Protein AF-E0P2M7-F1 (afdb_monomer_lite)

Radius of gyration: 11.54 Å; chains: 1; bounding box: 26×30×29 Å

Structure (mmCIF, N/CA/C/O backbone):
data_AF-E0P2M7-F1
#
_entry.id   AF-E0P2M7-F1
#
loop_
_atom_site.group_PDB
_atom_site.id
_atom_site.type_symbol
_atom_site.label_atom_id
_atom_site.label_alt_id
_atom_site.label_comp_id
_atom_site.label_asym_id
_atom_site.label_entity_id
_atom_site.label_seq_id
_atom_site.pdbx_PDB_ins_code
_atom_site.Cartn_x
_atom_site.Cartn_y
_atom_site.Cartn_z
_atom_site.occupancy
_atom_site.B_iso_or_equiv
_atom_site.auth_seq_id
_atom_site.auth_comp_id
_atom_site.auth_asym_id
_atom_site.auth_atom_id
_atom_site.pdbx_PDB_model_num
ATOM 1 N N . MET A 1 1 ? -3.295 7.136 -3.222 1.00 66.62 1 MET A N 1
ATOM 2 C CA . MET A 1 1 ? -3.251 5.678 -3.406 1.00 66.62 1 MET A CA 1
ATOM 3 C C . MET A 1 1 ? -1.828 5.284 -3.762 1.00 66.62 1 MET A C 1
ATOM 5 O O . MET A 1 1 ? -1.244 5.975 -4.599 1.00 66.62 1 MET A O 1
ATOM 9 N N . PRO A 1 2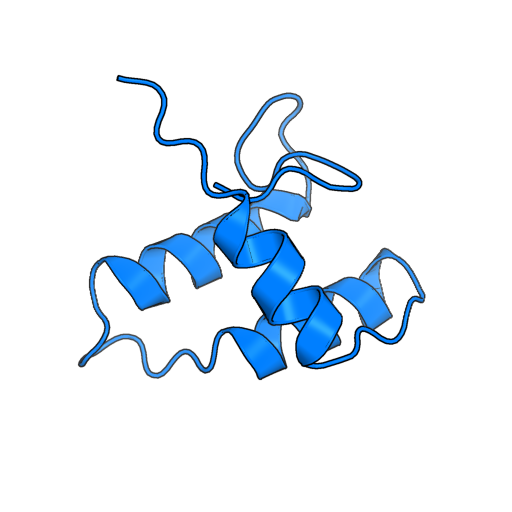 ? -1.268 4.217 -3.173 1.00 77.12 2 PRO A N 1
ATOM 10 C CA . PRO A 1 2 ? 0.105 3.813 -3.444 1.00 77.12 2 PRO A CA 1
ATOM 11 C C . PRO A 1 2 ? 0.251 3.319 -4.885 1.00 77.12 2 PRO A C 1
ATOM 13 O O . PRO A 1 2 ? -0.645 2.671 -5.432 1.00 77.12 2 PRO A O 1
ATOM 16 N N . ALA A 1 3 ? 1.379 3.659 -5.513 1.00 73.94 3 ALA A N 1
ATOM 17 C CA . ALA A 1 3 ? 1.569 3.456 -6.951 1.00 73.94 3 ALA A CA 1
ATOM 18 C C . ALA A 1 3 ? 2.890 2.780 -7.344 1.00 73.94 3 ALA A C 1
ATOM 20 O O . ALA A 1 3 ? 3.282 2.822 -8.509 1.00 73.94 3 ALA A O 1
ATOM 21 N N . LYS A 1 4 ? 3.598 2.167 -6.389 1.00 80.62 4 LYS A N 1
ATOM 22 C CA . LYS A 1 4 ? 4.901 1.533 -6.638 1.00 80.62 4 LYS A CA 1
ATOM 23 C C . LYS A 1 4 ? 4.882 0.043 -6.300 1.00 80.62 4 LYS A C 1
ATOM 25 O O . LYS A 1 4 ? 4.381 -0.304 -5.238 1.00 80.62 4 LYS A O 1
ATOM 30 N N . PRO A 1 5 ? 5.468 -0.831 -7.138 1.00 80.31 5 PRO A N 1
ATOM 31 C CA . PRO A 1 5 ? 6.042 -0.526 -8.457 1.00 80.31 5 PRO A CA 1
ATOM 32 C C . PRO A 1 5 ? 4.978 -0.189 -9.513 1.00 80.31 5 PRO A C 1
ATOM 34 O O . PRO A 1 5 ? 5.294 0.415 -10.532 1.00 80.31 5 PRO A O 1
ATOM 37 N N . TYR A 1 6 ? 3.724 -0.547 -9.245 1.00 84.50 6 TYR A N 1
ATOM 38 C CA . TYR A 1 6 ? 2.588 -0.311 -10.118 1.00 84.50 6 TYR A CA 1
ATOM 39 C C . TYR A 1 6 ? 1.405 0.213 -9.310 1.00 84.50 6 TYR A C 1
ATOM 41 O O . TYR A 1 6 ? 1.251 -0.090 -8.127 1.00 84.50 6 TYR A O 1
ATOM 49 N N . ASP A 1 7 ? 0.548 0.962 -9.989 1.00 85.62 7 ASP A N 1
ATOM 50 C CA . ASP A 1 7 ? -0.685 1.509 -9.444 1.00 85.62 7 ASP A CA 1
ATOM 51 C C . ASP A 1 7 ? -1.654 0.396 -8.966 1.00 85.62 7 ASP A C 1
ATOM 53 O O . ASP A 1 7 ? -1.866 -0.600 -9.669 1.00 85.62 7 ASP A O 1
ATOM 57 N N . TRP A 1 8 ? -2.210 0.550 -7.754 1.00 89.31 8 TRP A N 1
ATOM 58 C CA . TRP A 1 8 ? -3.140 -0.404 -7.134 1.00 89.31 8 TRP A CA 1
ATOM 59 C C . TRP A 1 8 ? -4.569 -0.388 -7.704 1.00 89.31 8 TRP A C 1
ATOM 61 O O . TRP A 1 8 ? -5.260 -1.398 -7.635 1.00 89.31 8 TRP A O 1
ATOM 71 N N . MET A 1 9 ? -5.044 0.702 -8.309 1.00 85.44 9 MET A N 1
ATOM 72 C CA . MET A 1 9 ? -6.391 0.774 -8.922 1.00 85.44 9 MET A CA 1
ATOM 73 C C . MET A 1 9 ? -6.404 1.377 -10.332 1.00 85.44 9 MET A C 1
ATOM 75 O O . MET A 1 9 ? -7.464 1.559 -10.933 1.00 85.44 9 MET A O 1
ATOM 79 N N . GLY A 1 10 ? -5.235 1.676 -10.873 1.00 79.44 10 GLY A N 1
ATOM 80 C CA . GLY A 1 10 ? -5.042 2.427 -12.094 1.00 79.44 10 GLY A CA 1
ATOM 81 C C . GLY A 1 10 ? -5.188 1.581 -13.348 1.00 79.44 10 GLY A C 1
ATOM 82 O O . GLY A 1 10 ? -5.900 0.571 -13.403 1.00 79.44 10 GLY A O 1
ATOM 83 N N . ARG A 1 11 ? -4.539 2.053 -14.413 1.00 75.38 11 ARG A N 1
ATOM 84 C CA . ARG A 1 11 ? -4.563 1.417 -15.731 1.00 75.38 11 ARG A CA 1
ATOM 85 C C . ARG A 1 11 ? -3.181 0.853 -16.076 1.00 75.38 11 ARG A C 1
ATOM 87 O O . ARG A 1 11 ? -2.194 1.549 -15.853 1.00 75.38 11 ARG A O 1
ATOM 94 N N . PRO A 1 12 ? -3.112 -0.340 -16.695 1.00 82.19 12 PRO A N 1
ATOM 95 C CA . PRO A 1 12 ? -4.233 -1.212 -17.063 1.00 82.19 12 PRO A CA 1
ATOM 96 C C . PRO A 1 12 ? -4.854 -1.941 -15.850 1.00 82.19 12 PRO A C 1
ATOM 98 O O . PRO A 1 12 ? -4.193 -2.091 -14.825 1.00 82.19 12 PRO A O 1
ATOM 101 N N . PRO A 1 13 ? -6.111 -2.420 -15.961 1.00 84.44 13 PRO A N 1
ATOM 102 C CA . PRO A 1 13 ? -6.677 -3.383 -15.017 1.00 84.44 13 PRO A CA 1
ATOM 103 C C . PRO A 1 13 ? -5.721 -4.559 -14.782 1.00 84.44 13 PRO A C 1
ATOM 105 O O . PRO A 1 13 ? -5.298 -5.195 -15.745 1.00 84.44 13 PRO A O 1
ATOM 108 N N . SER A 1 14 ? -5.404 -4.870 -13.527 1.00 88.75 14 SER A N 1
ATOM 109 C CA . SER A 1 14 ? -4.496 -5.970 -13.188 1.00 88.75 14 SER A CA 1
ATOM 110 C C . SER A 1 14 ? -4.824 -6.579 -11.822 1.00 88.75 14 SER A C 1
ATOM 112 O O . SER A 1 14 ? -5.743 -6.128 -11.130 1.00 88.75 14 SER A O 1
ATOM 114 N N . VAL A 1 15 ? -4.037 -7.585 -11.429 1.00 91.75 15 VAL A N 1
ATOM 115 C CA . VAL A 1 15 ? -4.064 -8.201 -10.091 1.00 91.75 15 VAL A CA 1
ATOM 116 C C . VAL A 1 15 ? -3.892 -7.183 -8.958 1.00 91.75 15 VAL A C 1
ATOM 118 O O . VAL A 1 15 ? -4.404 -7.402 -7.864 1.00 91.75 15 VAL A O 1
ATOM 121 N N . ASN A 1 16 ? -3.307 -6.014 -9.237 1.00 91.75 16 ASN A N 1
ATOM 122 C CA . ASN A 1 16 ? -3.108 -4.954 -8.246 1.00 91.75 16 ASN A CA 1
ATOM 123 C C . ASN A 1 16 ? -4.410 -4.421 -7.658 1.00 91.75 16 ASN A C 1
ATOM 125 O O . ASN A 1 16 ? -4.403 -3.908 -6.543 1.00 91.75 16 ASN A O 1
ATOM 129 N N . ARG A 1 17 ? -5.536 -4.608 -8.356 1.00 91.88 17 ARG A N 1
ATOM 130 C CA . ARG A 1 17 ? -6.858 -4.237 -7.845 1.00 91.88 17 ARG A CA 1
ATOM 131 C C . ARG A 1 17 ? -7.243 -4.973 -6.572 1.00 91.88 17 ARG A C 1
ATOM 133 O O . ARG A 1 17 ? -8.011 -4.412 -5.803 1.00 91.88 17 ARG A O 1
ATOM 140 N N . PHE A 1 18 ? -6.720 -6.175 -6.324 1.00 92.56 18 PHE A N 1
ATOM 141 C CA . PHE A 1 18 ? -6.926 -6.842 -5.037 1.00 92.56 18 PHE A CA 1
ATOM 142 C C . PHE A 1 18 ? -6.306 -6.024 -3.902 1.00 92.56 18 PHE A C 1
ATOM 144 O O . PHE A 1 18 ? -6.995 -5.706 -2.937 1.00 92.56 18 PHE A O 1
ATOM 151 N N . MET A 1 19 ? -5.065 -5.565 -4.081 1.00 94.00 19 MET A N 1
ATOM 152 C CA . MET A 1 19 ? -4.413 -4.671 -3.122 1.00 94.00 19 MET A CA 1
ATOM 153 C C . MET A 1 19 ? -5.172 -3.340 -2.984 1.00 94.00 19 MET A C 1
ATOM 155 O O . MET A 1 19 ? -5.390 -2.854 -1.876 1.00 94.00 19 MET A O 1
ATOM 159 N N . GLY A 1 20 ? -5.644 -2.781 -4.103 1.00 92.62 20 GLY A N 1
ATOM 160 C CA . GLY A 1 20 ? -6.468 -1.571 -4.117 1.00 92.62 20 GLY A CA 1
ATOM 161 C C . GLY A 1 20 ? -7.787 -1.708 -3.345 1.00 92.62 20 GLY A C 1
ATOM 162 O O . GLY A 1 20 ? -8.168 -0.786 -2.625 1.00 92.62 20 GLY A O 1
ATOM 163 N N . LEU A 1 21 ? -8.462 -2.858 -3.442 1.00 93.75 21 LEU A N 1
ATOM 164 C CA . LEU A 1 21 ? -9.689 -3.150 -2.695 1.00 93.75 21 LEU A CA 1
ATOM 165 C C . LEU A 1 21 ? -9.428 -3.255 -1.192 1.00 93.75 21 LEU A C 1
ATOM 167 O O . LEU A 1 21 ? -10.176 -2.661 -0.418 1.00 93.75 21 LEU A O 1
ATOM 171 N N . SER A 1 22 ? -8.363 -3.944 -0.776 1.00 94.81 22 SER A N 1
ATOM 172 C CA . SER A 1 22 ? -7.997 -4.043 0.641 1.00 94.81 22 SER A CA 1
ATOM 173 C C . SER A 1 22 ? -7.612 -2.679 1.223 1.00 94.81 22 SER A C 1
ATOM 175 O O . SER A 1 22 ? -8.066 -2.327 2.311 1.00 94.81 22 SER A O 1
ATOM 177 N N . TRP A 1 23 ? -6.862 -1.861 0.472 1.00 93.94 23 TRP A N 1
ATOM 178 C CA . TRP A 1 23 ? -6.568 -0.470 0.842 1.00 93.94 23 TRP A CA 1
ATOM 179 C C . TRP A 1 23 ? -7.843 0.367 0.999 1.00 93.94 23 TRP A C 1
ATOM 181 O O . TRP A 1 23 ? -7.999 1.086 1.987 1.00 93.94 23 TRP A O 1
ATOM 191 N N . LEU A 1 24 ? -8.787 0.247 0.060 1.00 94.19 24 LEU A N 1
ATOM 192 C CA . LEU A 1 24 ? -10.044 0.988 0.111 1.00 94.19 24 LEU A CA 1
ATOM 193 C C . LEU A 1 24 ? -10.924 0.539 1.286 1.00 94.19 24 LEU A C 1
ATOM 195 O O . LEU A 1 24 ? -11.473 1.384 1.991 1.00 94.19 24 LEU A O 1
ATOM 199 N N . ALA A 1 25 ? -11.034 -0.770 1.528 1.00 95.19 25 ALA A N 1
ATOM 200 C CA . ALA A 1 25 ? -11.807 -1.335 2.631 1.00 95.19 25 ALA A CA 1
ATOM 201 C C . ALA A 1 25 ? -11.258 -0.892 3.994 1.00 95.19 25 ALA A C 1
ATOM 203 O O . ALA A 1 25 ? -12.023 -0.395 4.820 1.00 95.19 25 ALA A O 1
ATOM 204 N N . ALA A 1 26 ? -9.937 -0.976 4.187 1.00 94.00 26 ALA A N 1
ATOM 205 C CA . ALA A 1 26 ? -9.269 -0.527 5.409 1.00 94.00 26 ALA A CA 1
ATOM 206 C C . ALA A 1 26 ? -9.496 0.969 5.693 1.00 94.00 26 ALA A C 1
ATOM 208 O O . ALA A 1 26 ? -9.524 1.387 6.848 1.00 94.00 26 ALA A O 1
ATOM 209 N N . ARG A 1 27 ? -9.674 1.787 4.646 1.00 91.50 27 ARG A N 1
ATOM 210 C CA . ARG A 1 27 ? -9.835 3.240 4.774 1.00 91.50 27 ARG A CA 1
ATOM 211 C C . ARG A 1 27 ? -11.286 3.694 4.913 1.00 91.50 27 ARG A C 1
ATOM 213 O O . ARG A 1 27 ? -11.554 4.613 5.681 1.00 91.50 27 ARG A O 1
ATOM 220 N N . LEU A 1 28 ? -12.207 3.093 4.160 1.00 94.62 28 LEU A N 1
ATOM 221 C CA . LEU A 1 28 ? -13.625 3.468 4.178 1.00 94.62 28 LEU A CA 1
ATOM 222 C C . LEU A 1 28 ? -14.406 2.792 5.308 1.00 94.62 28 LEU A C 1
ATOM 224 O O . LEU A 1 28 ? -15.358 3.382 5.810 1.00 94.62 28 LEU A O 1
ATOM 228 N N . TYR A 1 29 ? -13.999 1.586 5.712 1.00 95.75 29 TYR A N 1
ATOM 229 C CA . TYR A 1 29 ? -14.685 0.770 6.717 1.00 95.75 29 TYR A CA 1
ATOM 230 C C . TYR A 1 29 ? -13.690 0.210 7.747 1.00 95.75 29 TYR A C 1
ATOM 232 O O . TYR A 1 29 ? -13.519 -1.008 7.863 1.00 95.75 29 TYR A O 1
ATOM 240 N N . PRO A 1 30 ? -12.962 1.070 8.482 1.00 93.12 30 PRO A N 1
ATOM 241 C CA . PRO A 1 30 ? -11.910 0.621 9.393 1.00 93.12 30 PRO A CA 1
ATOM 242 C C . PRO A 1 30 ? -12.429 -0.231 10.563 1.00 93.12 30 PRO A C 1
ATOM 244 O O . PRO A 1 30 ? -11.656 -0.995 11.132 1.00 93.12 30 PRO A O 1
ATOM 247 N N . GLN A 1 31 ? -13.710 -0.125 10.936 1.00 95.38 31 GLN A N 1
ATOM 248 C CA . GLN A 1 31 ? -14.283 -0.898 12.047 1.00 95.38 31 GLN A CA 1
ATOM 249 C C . GLN A 1 31 ? -14.850 -2.246 11.584 1.00 95.38 31 GLN A C 1
ATOM 251 O O . GLN A 1 31 ? -14.865 -3.207 12.348 1.00 95.38 31 GLN A O 1
ATOM 256 N N . GLU A 1 32 ? -15.302 -2.325 10.334 1.00 96.56 32 GLU A N 1
ATOM 257 C CA . GLU A 1 32 ? -16.038 -3.464 9.790 1.00 96.56 32 GLU A CA 1
ATOM 258 C C . GLU A 1 32 ? -15.185 -4.356 8.886 1.00 96.56 32 GLU A C 1
ATOM 260 O O . GLU A 1 32 ? -15.454 -5.550 8.780 1.00 96.56 32 GLU A O 1
ATOM 265 N N . SER A 1 33 ? -14.170 -3.798 8.218 1.00 94.94 33 SER A N 1
ATOM 266 C CA . SER A 1 33 ? -13.374 -4.544 7.235 1.00 94.94 33 SER A CA 1
ATOM 267 C C . SER A 1 33 ? -12.488 -5.616 7.866 1.00 94.94 33 SER A C 1
ATOM 269 O O . SER A 1 33 ? -12.220 -6.630 7.227 1.00 94.94 33 SER A O 1
ATOM 271 N N . GLY A 1 34 ? -12.004 -5.389 9.093 1.00 95.19 34 GLY A N 1
ATOM 272 C CA . GLY A 1 34 ? -11.043 -6.274 9.759 1.00 95.19 34 GLY A CA 1
ATOM 273 C C . GLY A 1 34 ? -9.690 -6.387 9.043 1.00 95.19 34 GLY A C 1
ATOM 274 O O . GLY A 1 34 ? -8.902 -7.270 9.372 1.00 95.19 34 GLY A O 1
ATOM 275 N N . VAL A 1 35 ? -9.413 -5.522 8.060 1.00 96.12 35 VAL A N 1
ATOM 276 C CA . VAL A 1 35 ? -8.194 -5.585 7.247 1.00 96.12 35 VAL A CA 1
ATOM 277 C C . VAL A 1 35 ? -7.017 -5.005 8.025 1.00 96.12 35 VAL A C 1
ATOM 279 O O . VAL A 1 35 ? -6.975 -3.806 8.307 1.00 96.12 35 VAL A O 1
ATOM 282 N N . ASN A 1 36 ? -6.012 -5.838 8.300 1.00 96.31 36 ASN A N 1
ATOM 283 C CA . ASN A 1 36 ? -4.685 -5.364 8.676 1.00 96.31 36 ASN A CA 1
ATOM 284 C C . ASN A 1 36 ? -3.891 -5.046 7.404 1.00 96.31 36 ASN A C 1
ATOM 286 O O . ASN A 1 36 ? -3.355 -5.932 6.739 1.00 96.31 36 ASN A O 1
ATOM 290 N N . LEU A 1 37 ? -3.828 -3.761 7.055 1.00 94.88 37 LEU A N 1
ATOM 291 C CA . LEU A 1 37 ? -3.276 -3.341 5.772 1.00 94.88 37 LEU A CA 1
ATOM 292 C C . LEU A 1 37 ? -1.783 -3.680 5.616 1.00 94.88 37 LEU A C 1
ATOM 294 O O . LEU A 1 37 ? -1.361 -4.009 4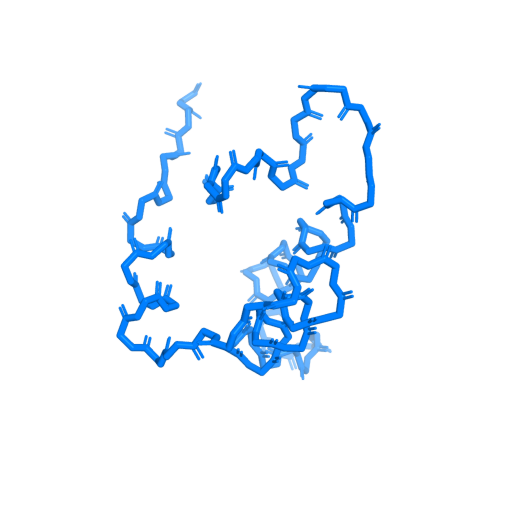.513 1.00 94.88 37 LEU A O 1
ATOM 298 N N . HIS A 1 38 ? -0.993 -3.660 6.696 1.00 96.38 38 HIS A N 1
ATOM 299 C CA . HIS A 1 38 ? 0.427 -4.030 6.630 1.00 96.38 38 HIS A CA 1
ATOM 300 C C . HIS A 1 38 ? 0.617 -5.514 6.317 1.00 96.38 38 HIS A C 1
ATOM 302 O O . HIS A 1 38 ? 1.466 -5.864 5.499 1.00 96.38 38 HIS A O 1
ATOM 308 N N . GLU A 1 39 ? -0.166 -6.385 6.951 1.00 97.88 39 GLU A N 1
ATOM 309 C CA . GLU A 1 39 ? -0.110 -7.827 6.691 1.00 97.88 39 GLU A CA 1
ATOM 310 C C . GLU A 1 39 ? -0.530 -8.141 5.254 1.00 97.88 39 GLU A C 1
ATOM 312 O O . GLU A 1 39 ? 0.160 -8.891 4.562 1.00 97.88 39 GLU A O 1
ATOM 317 N N . GLU A 1 40 ? -1.593 -7.493 4.776 1.00 97.31 40 GLU A N 1
ATOM 3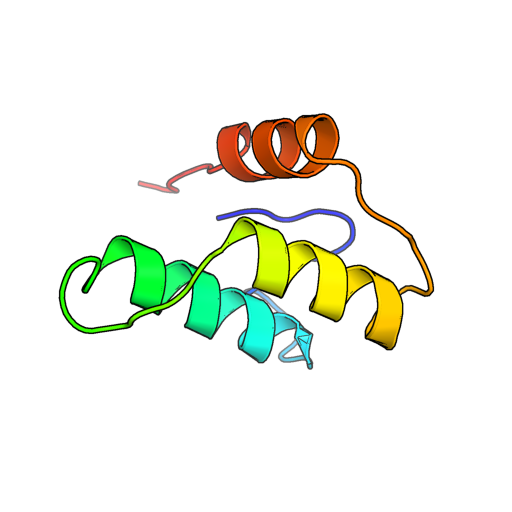18 C CA . GLU A 1 40 ? -2.074 -7.659 3.406 1.00 97.31 40 GLU A CA 1
ATOM 319 C C . GLU A 1 40 ? -1.035 -7.194 2.376 1.00 97.31 40 GLU A C 1
ATOM 321 O O . GLU A 1 40 ? -0.754 -7.905 1.411 1.00 97.31 40 GLU A O 1
ATOM 326 N N . MET A 1 41 ? -0.406 -6.033 2.600 1.00 95.75 41 MET A N 1
ATOM 327 C CA . MET A 1 41 ? 0.670 -5.525 1.744 1.00 95.75 41 MET A CA 1
ATOM 328 C C . MET A 1 41 ? 1.845 -6.500 1.685 1.00 95.75 41 MET A C 1
ATOM 330 O O . MET A 1 41 ? 2.304 -6.845 0.597 1.00 95.75 41 MET A O 1
ATOM 334 N N . LYS A 1 42 ? 2.319 -6.983 2.835 1.00 97.62 42 LYS A N 1
ATOM 335 C CA . LYS A 1 42 ? 3.440 -7.929 2.898 1.00 97.62 42 LYS A CA 1
ATOM 336 C C . LYS A 1 42 ? 3.118 -9.235 2.174 1.00 97.62 42 LYS A C 1
ATOM 338 O O . LYS A 1 42 ? 3.917 -9.688 1.357 1.00 97.62 42 LYS A O 1
ATOM 343 N N . MET A 1 43 ? 1.933 -9.800 2.412 1.00 97.75 43 MET A N 1
ATOM 344 C CA . MET A 1 43 ? 1.466 -11.005 1.723 1.00 97.75 43 MET A CA 1
ATOM 345 C C . MET A 1 43 ? 1.387 -10.791 0.206 1.00 97.75 43 MET A C 1
ATOM 347 O O . MET A 1 43 ? 1.882 -11.618 -0.562 1.00 97.75 43 MET A O 1
ATOM 351 N N . TYR A 1 44 ? 0.795 -9.678 -0.236 1.00 96.38 44 TYR A N 1
ATOM 352 C CA . TYR A 1 44 ? 0.634 -9.360 -1.652 1.00 96.38 44 TYR A CA 1
ATOM 353 C C . TYR A 1 44 ? 1.987 -9.207 -2.364 1.00 96.38 44 TYR A C 1
ATOM 355 O O . TYR A 1 44 ? 2.204 -9.806 -3.420 1.00 96.38 44 T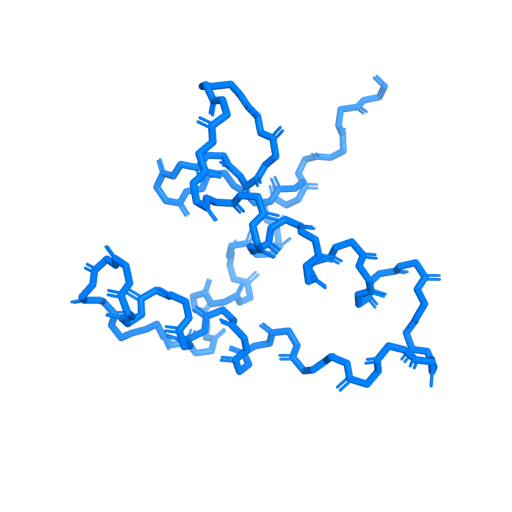YR A O 1
ATOM 363 N N . TYR A 1 45 ? 2.917 -8.435 -1.790 1.00 95.69 45 TYR A N 1
ATOM 364 C CA . TYR A 1 45 ? 4.238 -8.203 -2.390 1.00 95.69 45 TYR A CA 1
ATOM 365 C C . TYR A 1 45 ? 5.082 -9.476 -2.415 1.00 95.69 45 TYR A C 1
ATOM 367 O O . TYR A 1 45 ? 5.751 -9.739 -3.418 1.00 95.69 45 TYR A O 1
ATOM 375 N N . HIS A 1 46 ? 4.987 -10.309 -1.379 1.00 97.19 46 HIS A N 1
ATOM 376 C CA . HIS A 1 46 ? 5.636 -11.612 -1.375 1.00 97.19 46 HIS A CA 1
ATOM 377 C C . HIS A 1 46 ? 5.095 -12.508 -2.501 1.00 97.19 46 HIS A C 1
ATOM 379 O O . HIS A 1 46 ? 5.865 -13.059 -3.287 1.00 97.19 46 HIS A O 1
ATOM 385 N N . LEU A 1 47 ? 3.769 -12.621 -2.628 1.00 97.19 47 LEU A N 1
ATOM 386 C CA . LEU A 1 47 ? 3.139 -13.537 -3.579 1.00 97.19 47 LEU A CA 1
ATOM 387 C C . LEU A 1 47 ? 3.332 -13.118 -5.043 1.00 97.19 47 LEU A C 1
ATOM 389 O O . LEU A 1 47 ? 3.654 -13.958 -5.882 1.00 97.19 47 LEU A O 1
ATOM 393 N N . PHE A 1 48 ? 3.109 -11.841 -5.364 1.00 94.62 48 PHE A N 1
ATOM 394 C CA . PHE A 1 48 ? 3.073 -11.373 -6.754 1.00 94.62 48 PHE A CA 1
ATOM 395 C C . PHE A 1 48 ? 4.392 -10.780 -7.241 1.00 94.62 48 PHE A C 1
ATOM 397 O O . PHE A 1 48 ? 4.654 -10.796 -8.444 1.00 94.62 48 PHE A O 1
ATOM 404 N N . TYR A 1 49 ? 5.210 -10.245 -6.333 1.00 93.81 49 TYR A N 1
ATOM 405 C CA . TYR A 1 49 ? 6.474 -9.593 -6.680 1.00 93.81 49 TYR A CA 1
ATOM 406 C C . TYR A 1 49 ? 7.701 -10.304 -6.113 1.00 93.81 49 TYR A C 1
ATOM 408 O O . TYR A 1 49 ? 8.814 -9.861 -6.390 1.00 93.81 49 TYR A O 1
ATOM 416 N N . HIS A 1 50 ? 7.520 -11.402 -5.367 1.00 96.62 50 HIS A N 1
ATOM 417 C CA . HIS A 1 50 ? 8.606 -12.142 -4.717 1.00 96.62 50 HIS A CA 1
ATOM 418 C C . HIS A 1 50 ? 9.496 -11.230 -3.861 1.00 96.62 50 HIS A C 1
ATOM 420 O O . HIS A 1 50 ? 10.720 -11.365 -3.857 1.00 96.62 50 HIS A O 1
ATOM 426 N N . TYR A 1 51 ? 8.868 -10.269 -3.178 1.00 96.44 51 TYR A N 1
ATOM 427 C CA . TYR A 1 51 ? 9.551 -9.246 -2.400 1.00 96.44 51 TYR A CA 1
ATOM 428 C C . TYR A 1 51 ? 9.007 -9.179 -0.974 1.00 96.44 51 TYR A C 1
ATOM 430 O O . TYR A 1 51 ? 7.811 -8.963 -0.769 1.00 96.44 51 TYR A O 1
ATOM 438 N N . ASP A 1 52 ? 9.899 -9.322 0.004 1.00 97.69 52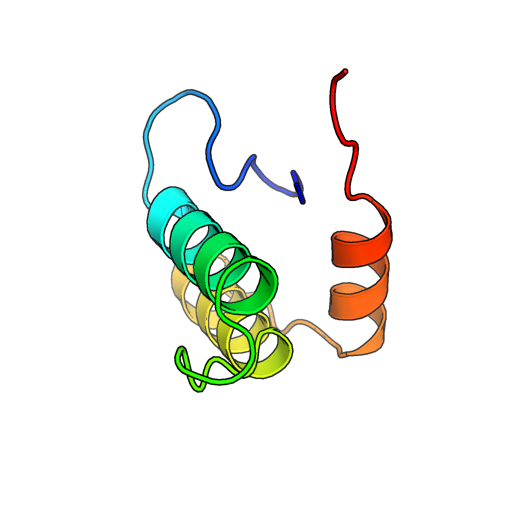 ASP A N 1
ATOM 439 C CA . ASP A 1 52 ? 9.562 -9.261 1.425 1.00 97.69 52 ASP A CA 1
ATOM 440 C C . ASP A 1 52 ? 9.587 -7.812 1.911 1.00 97.69 52 ASP A C 1
ATOM 442 O O . ASP A 1 52 ? 10.645 -7.240 2.169 1.00 97.69 52 ASP A O 1
ATOM 446 N N . LEU A 1 53 ? 8.403 -7.214 2.019 1.00 96.25 53 LEU A N 1
ATOM 447 C CA . LEU A 1 53 ? 8.257 -5.817 2.409 1.00 96.25 53 LEU A CA 1
ATOM 448 C C . LEU A 1 53 ? 8.448 -5.629 3.924 1.00 96.25 53 LEU A C 1
ATOM 450 O O . LEU A 1 53 ? 7.844 -6.334 4.737 1.00 96.25 53 LEU A O 1
ATOM 454 N N . SER A 1 54 ? 9.255 -4.650 4.324 1.00 97.44 54 SER A N 1
ATOM 455 C CA . SER A 1 54 ? 9.384 -4.252 5.731 1.00 97.44 54 SER A CA 1
ATOM 456 C C . SER A 1 54 ? 8.249 -3.317 6.168 1.00 97.44 54 SER A C 1
ATOM 458 O O . SER A 1 54 ? 7.599 -2.678 5.342 1.00 97.44 54 SER A O 1
ATOM 460 N N . ASP A 1 55 ? 8.018 -3.180 7.479 1.00 96.94 55 ASP A N 1
ATOM 461 C CA . ASP A 1 55 ? 7.023 -2.219 7.990 1.00 96.94 55 ASP A CA 1
ATOM 462 C C . ASP A 1 55 ? 7.350 -0.773 7.602 1.00 96.94 55 ASP A C 1
ATOM 464 O O . ASP A 1 55 ? 6.461 -0.029 7.200 1.00 96.94 55 ASP A O 1
ATOM 468 N N . ALA A 1 56 ? 8.632 -0.399 7.626 1.00 96.44 56 ALA A N 1
ATOM 469 C CA . ALA A 1 56 ? 9.066 0.935 7.219 1.00 96.44 56 ALA A CA 1
ATOM 470 C C . ALA A 1 56 ? 8.778 1.213 5.733 1.00 96.44 56 ALA A C 1
ATOM 472 O O . ALA A 1 56 ? 8.457 2.340 5.354 1.00 96.44 56 ALA A O 1
ATOM 473 N N . GLU A 1 57 ? 8.873 0.193 4.878 1.00 95.25 57 GLU A N 1
ATOM 474 C CA . GLU A 1 57 ? 8.510 0.305 3.465 1.00 95.25 57 GLU A CA 1
ATOM 475 C C . GLU A 1 57 ? 6.995 0.356 3.266 1.00 95.25 57 GLU A C 1
ATOM 477 O O . GLU A 1 57 ? 6.540 1.103 2.396 1.00 95.25 57 GLU A O 1
ATOM 482 N N . CYS A 1 58 ? 6.212 -0.363 4.082 1.00 94.94 58 CYS A N 1
ATOM 483 C CA . CYS A 1 58 ? 4.754 -0.224 4.090 1.00 94.94 58 CYS A CA 1
ATOM 484 C C . CYS A 1 58 ? 4.372 1.232 4.373 1.00 94.94 58 CYS A C 1
ATOM 486 O O . CYS A 1 58 ? 3.672 1.856 3.572 1.00 94.94 58 CYS A O 1
ATOM 488 N N . ASP A 1 59 ? 4.903 1.792 5.462 1.00 94.00 59 ASP A N 1
ATOM 489 C CA . ASP A 1 59 ? 4.649 3.172 5.873 1.00 94.00 59 ASP A CA 1
ATOM 490 C C . ASP A 1 59 ? 5.054 4.166 4.778 1.00 94.00 59 ASP A C 1
ATOM 492 O O . ASP A 1 59 ? 4.298 5.078 4.435 1.00 94.00 59 ASP A O 1
ATOM 496 N N . ALA A 1 60 ? 6.227 3.972 4.167 1.00 92.56 60 ALA A N 1
ATOM 497 C CA . ALA A 1 60 ? 6.718 4.839 3.101 1.00 92.56 60 ALA A CA 1
ATOM 498 C C . ALA A 1 60 ? 5.842 4.793 1.838 1.00 92.56 60 ALA A C 1
ATOM 500 O O . ALA A 1 60 ? 5.674 5.818 1.166 1.00 92.56 60 ALA A O 1
ATOM 501 N N . LEU A 1 61 ? 5.292 3.626 1.486 1.00 91.75 61 LEU A N 1
ATOM 502 C CA . LEU A 1 61 ? 4.368 3.474 0.359 1.00 91.75 61 LEU A CA 1
ATOM 503 C C . LEU A 1 61 ? 3.013 4.124 0.649 1.00 91.75 61 LEU A C 1
ATOM 505 O O . LEU A 1 61 ? 2.475 4.809 -0.221 1.00 91.75 61 LEU A O 1
ATOM 509 N N . LEU A 1 62 ? 2.489 3.955 1.863 1.00 90.56 62 LEU A N 1
ATOM 510 C CA . LEU A 1 62 ? 1.222 4.551 2.290 1.00 90.56 62 LEU A CA 1
ATOM 511 C C . LEU A 1 62 ? 1.321 6.076 2.442 1.00 90.56 62 LEU A C 1
ATOM 513 O O . LEU A 1 62 ? 0.380 6.790 2.109 1.00 90.56 62 LEU A O 1
ATOM 517 N N . ALA A 1 63 ? 2.474 6.605 2.858 1.00 87.94 63 ALA A N 1
ATOM 518 C CA . ALA A 1 63 ? 2.721 8.047 2.927 1.00 87.94 63 ALA A CA 1
ATOM 519 C C . ALA A 1 63 ? 2.725 8.730 1.545 1.00 87.94 63 ALA A C 1
ATOM 521 O O . ALA A 1 63 ? 2.473 9.929 1.446 1.00 87.94 63 ALA A O 1
ATOM 522 N N . GLN A 1 64 ? 2.969 7.972 0.469 1.00 74.00 64 GLN A N 1
ATOM 523 C CA . GLN A 1 64 ? 2.872 8.439 -0.921 1.00 74.00 64 GLN A CA 1
ATOM 524 C C . GLN A 1 64 ? 1.425 8.431 -1.447 1.00 74.00 64 GLN A C 1
ATOM 526 O O . GLN A 1 64 ? 1.210 8.473 -2.661 1.00 74.00 64 GLN A O 1
ATOM 531 N N . ASP A 1 65 ? 0.421 8.388 -0.562 1.00 66.25 65 ASP A N 1
ATOM 532 C CA . ASP A 1 65 ? -0.991 8.502 -0.912 1.00 66.25 65 ASP A CA 1
ATOM 533 C C . ASP A 1 65 ? -1.320 9.880 -1.515 1.00 66.25 65 ASP A C 1
ATOM 535 O O . ASP A 1 65 ? -1.894 10.760 -0.878 1.00 66.25 65 ASP A O 1
ATOM 539 N N . HIS A 1 66 ? -1.004 10.070 -2.797 1.00 59.75 66 HIS A N 1
ATOM 540 C CA . HIS A 1 66 ? -1.500 11.204 -3.562 1.00 59.75 66 HIS A CA 1
ATOM 541 C C . HIS A 1 66 ? -3.011 11.032 -3.742 1.00 59.75 66 HIS A C 1
ATOM 543 O O . HIS A 1 66 ? -3.477 10.134 -4.451 1.00 59.75 66 HIS A O 1
ATOM 549 N N . VAL A 1 67 ? -3.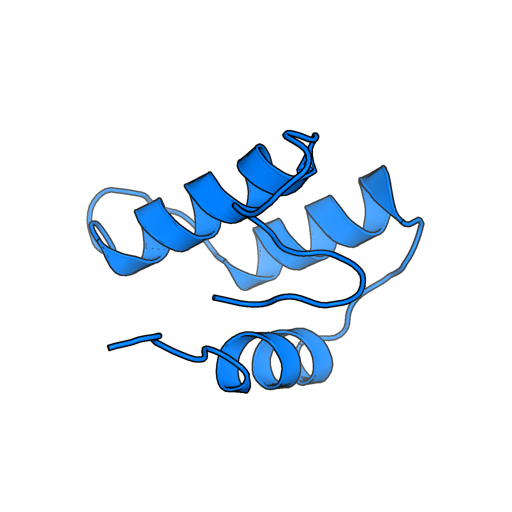779 11.867 -3.048 1.00 49.72 67 VAL A N 1
ATOM 550 C CA . VAL A 1 67 ? -5.177 12.132 -3.376 1.00 49.72 67 VAL A CA 1
ATOM 551 C C . VAL A 1 67 ? -5.128 13.090 -4.558 1.00 49.72 67 VAL A C 1
ATOM 553 O O . VAL A 1 67 ? -4.736 14.245 -4.400 1.00 49.72 67 VAL A O 1
ATOM 556 N N . VAL A 1 68 ? -5.424 12.598 -5.760 1.00 42.72 68 VAL A N 1
ATOM 557 C CA . VAL A 1 68 ? -5.697 13.502 -6.882 1.00 42.72 68 VAL A CA 1
ATOM 558 C C . VAL A 1 68 ? -6.991 14.245 -6.516 1.00 42.72 68 VAL A C 1
ATOM 560 O O . VAL A 1 68 ? -7.949 13.559 -6.148 1.00 42.72 68 VAL A O 1
ATOM 563 N N . PRO A 1 69 ? -7.007 15.591 -6.507 1.00 41.03 69 PRO A N 1
ATOM 564 C CA . PRO A 1 69 ? -8.222 16.359 -6.242 1.00 41.03 69 PRO A CA 1
ATOM 565 C C . PRO A 1 69 ? -9.311 16.105 -7.290 1.00 41.03 69 PRO A C 1
ATOM 567 O O . PRO A 1 69 ? -8.965 15.775 -8.449 1.00 41.03 69 PRO A O 1
#

pLDDT: mean 88.61, std 12.55, range [41.03, 97.88]

Foldseek 3Di:
DFQPPHDQCDPPDDPSVVLVVLVCCCPVPVPPSPRPNQVVVQVVCCPPVVDRDDPVNVVVRVVPPDDDD

Secondary structure (DSSP, 8-state):
---SSS-SS-SS--THHHHHHHHHHHHH-TTTS---HHHHHHHHHHHHH-----HHHHHHHHHT-----

Sequence (69 aa):
MPAKPYDWMGRPPSVNRFMGLSWLAARLYPQESGVNLHEEMKMYYHLFYHYDLSDAECDALLAQDHVVP